Protein AF-A0A831PSW7-F1 (afdb_monomer_lite)

InterPro domains:
  IPR011004 Trimeric LpxA-like superfamily [SSF51161] (2-45)

Secondary structure (DSSP, 8-state):
------TTEEEETTTTEEEEE--HHHHHHH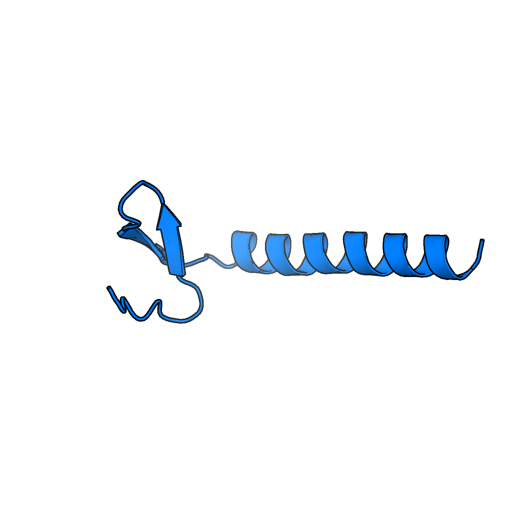HHHHHHHHHHHHHHTT-

Sequence (47 aa):
EGKVVPPGSVVLGVPGKIVRQVDEAGREGIRENARVYMEMAGRYRRG

pLDDT: mean 94.9, std 6.85, range [63.44, 98.44]

Foldseek 3Di:
DDDDDDPQFDWDDVVTDGDDGQDPVSVVVVVVVVVVVVVVVVVVVVD

Structure (mmCIF, N/CA/C/O backbone):
data_AF-A0A831PSW7-F1
#
_entry.id   AF-A0A831PSW7-F1
#
loop_
_atom_site.group_PDB
_atom_site.id
_atom_site.type_symbol
_atom_site.label_atom_id
_atom_site.label_alt_id
_atom_site.label_comp_id
_atom_site.label_asym_id
_atom_site.label_entity_id
_atom_site.label_seq_id
_atom_site.pdbx_PDB_ins_code
_atom_site.Cartn_x
_atom_site.Cartn_y
_atom_site.Cartn_z
_atom_site.occupancy
_atom_site.B_iso_or_equiv
_atom_site.auth_seq_id
_atom_site.auth_comp_id
_atom_site.auth_asym_id
_atom_site.auth_atom_id
_atom_site.pdbx_PDB_model_num
ATOM 1 N N . GLU A 1 1 ? -12.294 -14.471 15.598 1.00 63.44 1 GLU A N 1
ATOM 2 C CA . GLU A 1 1 ? -12.087 -15.002 14.234 1.00 63.44 1 GLU A CA 1
ATOM 3 C C . GLU A 1 1 ? -13.292 -14.664 13.361 1.00 63.44 1 GLU A C 1
ATOM 5 O O . GLU A 1 1 ? -14.358 -14.430 13.914 1.00 63.44 1 GLU A O 1
ATOM 10 N N . GLY A 1 2 ? -13.117 -14.567 12.036 1.00 72.44 2 GLY A N 1
ATOM 11 C CA . GLY A 1 2 ? -14.228 -14.410 11.079 1.00 72.44 2 GLY A CA 1
ATOM 12 C C . GLY A 1 2 ? -14.683 -12.982 10.748 1.00 72.44 2 GLY A C 1
ATOM 13 O O . GLY A 1 2 ? -15.850 -12.781 10.420 1.00 72.44 2 GLY A O 1
ATOM 14 N N . LYS A 1 3 ? -13.810 -11.966 10.821 1.00 81.38 3 LYS A N 1
ATOM 15 C CA . LYS A 1 3 ? -14.209 -10.604 10.432 1.00 81.38 3 LYS A CA 1
ATOM 16 C C . LYS A 1 3 ? -14.418 -10.524 8.914 1.00 81.38 3 LYS A C 1
ATOM 18 O O . LYS A 1 3 ? -13.455 -10.616 8.159 1.00 81.38 3 LYS A O 1
ATOM 23 N N . VAL A 1 4 ? -15.660 -10.297 8.483 1.00 92.38 4 VAL A N 1
ATOM 24 C CA . VAL A 1 4 ? -15.977 -9.970 7.085 1.00 92.38 4 VAL A CA 1
ATOM 25 C C . VAL A 1 4 ? -15.379 -8.602 6.757 1.00 92.38 4 VAL A C 1
ATOM 27 O O . VAL A 1 4 ? -15.652 -7.615 7.443 1.00 92.38 4 VAL A O 1
ATOM 30 N N . VAL A 1 5 ? -14.544 -8.548 5.721 1.00 93.88 5 VAL A N 1
ATOM 31 C CA . VAL A 1 5 ? -13.979 -7.303 5.191 1.00 93.88 5 VAL A CA 1
ATOM 32 C C . VAL A 1 5 ? -14.807 -6.894 3.972 1.00 93.88 5 VAL A C 1
ATOM 34 O O . VAL A 1 5 ? -14.781 -7.608 2.970 1.00 93.88 5 VAL A O 1
ATOM 37 N N . PRO A 1 6 ? -15.552 -5.774 4.026 1.00 96.50 6 PRO A N 1
ATOM 38 C CA . PRO A 1 6 ? -16.299 -5.289 2.873 1.00 96.50 6 PRO A CA 1
ATOM 39 C C . PRO A 1 6 ? -15.371 -4.986 1.686 1.00 96.50 6 PRO A C 1
ATOM 41 O O . PRO A 1 6 ? -14.233 -4.544 1.905 1.00 96.50 6 PRO A O 1
ATOM 44 N N . PRO A 1 7 ? -15.840 -5.149 0.437 1.00 96.75 7 PRO A N 1
ATOM 45 C CA . PRO A 1 7 ? -15.085 -4.749 -0.746 1.00 96.75 7 PRO A CA 1
ATOM 46 C C . PRO A 1 7 ? -14.613 -3.296 -0.659 1.00 96.75 7 PRO A C 1
ATOM 48 O O . PRO A 1 7 ? -15.332 -2.433 -0.162 1.00 96.75 7 PRO A O 1
ATOM 51 N N . GLY A 1 8 ? -13.401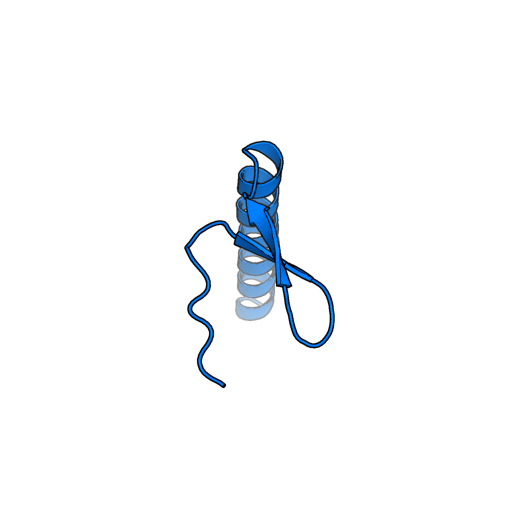 -3.026 -1.145 1.00 96.88 8 GLY A N 1
ATOM 52 C CA . GLY A 1 8 ? -12.828 -1.678 -1.119 1.00 96.88 8 GLY A CA 1
ATOM 53 C C . GLY A 1 8 ? -12.372 -1.200 0.262 1.00 96.88 8 GLY A C 1
ATOM 54 O O . GLY A 1 8 ? -12.076 -0.021 0.412 1.00 96.88 8 GLY A O 1
ATOM 55 N N . SER A 1 9 ? -12.280 -2.069 1.271 1.00 97.75 9 SER A N 1
ATOM 56 C CA . SER A 1 9 ? -11.749 -1.686 2.584 1.00 97.75 9 SER A CA 1
ATOM 57 C C . SER A 1 9 ? -10.221 -1.665 2.612 1.00 97.75 9 SER A C 1
ATOM 59 O O . SER A 1 9 ? -9.566 -2.578 2.112 1.00 97.75 9 SER A O 1
ATOM 61 N N . VAL A 1 10 ? -9.654 -0.675 3.301 1.00 97.44 10 VAL A N 1
ATOM 62 C CA . VAL A 1 10 ? -8.245 -0.663 3.710 1.00 97.44 10 VAL A CA 1
ATOM 63 C C . VAL A 1 10 ? -8.155 -1.162 5.148 1.00 97.44 10 VAL A C 1
ATOM 65 O O . VAL A 1 10 ? -8.795 -0.601 6.042 1.00 97.44 10 VAL A O 1
ATOM 68 N N . VAL A 1 11 ? -7.372 -2.220 5.371 1.00 97.25 11 VAL A N 1
ATOM 69 C CA . VAL A 1 11 ? -7.202 -2.871 6.678 1.00 97.25 11 VAL A CA 1
ATOM 70 C C . VAL A 1 11 ? -5.757 -2.728 7.143 1.00 97.25 11 VAL A C 1
ATOM 72 O O . VAL A 1 11 ? -4.849 -3.056 6.387 1.00 97.25 11 VAL A O 1
ATOM 75 N N . LEU A 1 12 ? -5.543 -2.261 8.376 1.00 97.25 12 LEU A N 1
ATOM 76 C CA . LEU A 1 12 ? -4.212 -2.086 8.972 1.00 97.25 12 LEU A CA 1
ATOM 77 C C . LEU A 1 12 ? -4.162 -2.581 10.430 1.00 97.25 12 LEU A C 1
ATOM 79 O O . LEU A 1 12 ? -5.184 -2.615 11.122 1.00 97.25 12 LEU A O 1
ATOM 83 N N . GLY A 1 13 ? -2.953 -2.914 10.895 1.00 95.56 13 GLY A N 1
ATOM 84 C CA . GLY A 1 13 ? -2.648 -3.296 12.280 1.00 95.56 13 GLY A CA 1
ATOM 85 C C . GLY A 1 13 ? -2.852 -4.780 12.608 1.00 95.56 13 GLY A C 1
ATOM 86 O O . GLY A 1 13 ? -3.288 -5.569 11.771 1.00 95.56 13 GLY A O 1
ATOM 87 N N . VAL A 1 14 ? -2.538 -5.152 13.854 1.00 94.00 14 VAL A N 1
ATOM 88 C CA . VAL A 1 14 ? -2.730 -6.503 14.404 1.00 94.00 14 VAL A CA 1
ATOM 89 C C . VAL A 1 14 ? -3.385 -6.380 15.793 1.00 94.00 14 VAL A C 1
ATOM 91 O O . VAL A 1 14 ? -2.766 -5.797 16.682 1.00 94.00 14 VAL A O 1
ATOM 94 N N . PRO A 1 15 ? -4.623 -6.881 16.003 1.00 91.38 15 PRO A N 1
ATOM 95 C CA . PRO A 1 15 ? -5.529 -7.450 14.999 1.00 91.38 15 PRO A CA 1
ATOM 96 C C . PRO A 1 15 ? -6.029 -6.388 14.000 1.00 91.38 15 PRO A C 1
ATOM 98 O O . PRO A 1 15 ? -6.227 -5.226 14.355 1.00 91.38 15 PRO A O 1
ATOM 101 N N . GLY A 1 16 ? -6.255 -6.797 12.748 1.00 94.25 16 GLY A N 1
ATOM 102 C CA . GLY A 1 16 ? -6.580 -5.892 11.641 1.00 94.25 16 GLY A CA 1
ATOM 103 C C . GLY A 1 16 ? -7.884 -5.105 11.822 1.00 94.25 16 GLY A C 1
ATOM 104 O O . GLY A 1 16 ? -8.967 -5.666 12.036 1.00 94.25 16 GLY A O 1
ATOM 105 N N . LYS A 1 17 ? -7.802 -3.780 11.670 1.00 95.00 17 LYS A N 1
ATOM 106 C CA . LYS A 1 17 ? -8.948 -2.859 11.711 1.00 95.00 17 LYS A CA 1
ATOM 107 C C . LYS A 1 17 ? -9.177 -2.233 10.338 1.00 95.00 17 LYS A C 1
ATOM 109 O O . LYS A 1 17 ? -8.224 -1.930 9.632 1.00 95.00 17 LYS A O 1
ATOM 114 N N . ILE A 1 18 ? -10.448 -2.051 9.970 1.00 96.31 18 ILE A N 1
ATOM 115 C CA . ILE A 1 18 ? -10.811 -1.306 8.756 1.00 96.31 18 ILE A CA 1
ATOM 116 C C . ILE A 1 18 ? -10.617 0.166 9.100 1.00 96.31 18 ILE A C 1
ATOM 118 O O . ILE A 1 18 ? -11.221 0.636 10.062 1.00 96.31 18 ILE A O 1
ATOM 122 N N . VAL A 1 19 ? -9.756 0.856 8.360 1.00 97.06 19 VAL A N 1
ATOM 123 C CA . VAL A 1 19 ? -9.378 2.245 8.663 1.00 97.06 19 VAL A CA 1
ATOM 124 C C . VAL A 1 19 ? -9.980 3.252 7.686 1.00 97.06 19 VAL A C 1
ATOM 126 O O . VAL A 1 19 ? -10.141 4.409 8.051 1.00 97.06 19 VAL A O 1
ATOM 129 N N . ARG A 1 20 ? -10.323 2.828 6.460 1.00 97.25 20 ARG A N 1
ATOM 130 C CA . ARG A 1 20 ? -10.985 3.648 5.428 1.00 97.25 20 ARG A CA 1
ATOM 131 C C . ARG A 1 20 ? -11.451 2.798 4.242 1.00 97.25 20 ARG A C 1
ATOM 133 O O . ARG A 1 20 ? -11.148 1.606 4.176 1.00 97.25 20 ARG A O 1
ATOM 140 N N . GLN A 1 21 ? -12.140 3.436 3.299 1.00 98.25 21 GLN A N 1
ATOM 141 C CA . GLN A 1 21 ? -12.365 2.913 1.951 1.00 98.25 21 GLN A CA 1
ATOM 142 C C . GLN A 1 21 ? -11.200 3.281 1.020 1.00 98.25 21 GLN A C 1
ATOM 144 O O . GLN A 1 21 ? -10.486 4.261 1.252 1.00 98.25 21 GLN A O 1
ATOM 149 N N . VAL A 1 22 ? -11.004 2.482 -0.025 1.00 97.94 22 VAL A N 1
ATOM 150 C CA . VAL A 1 22 ? -10.102 2.788 -1.136 1.00 97.94 22 VAL A CA 1
ATOM 151 C C . VAL A 1 22 ? -10.744 3.897 -1.974 1.00 97.94 22 VAL A C 1
ATOM 153 O O . VAL A 1 22 ? -11.864 3.738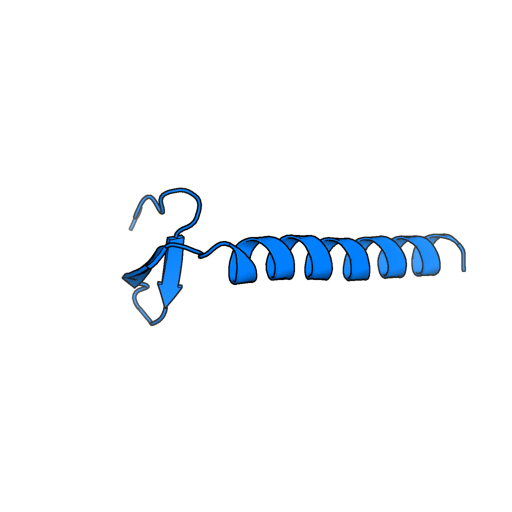 -2.468 1.00 97.94 22 VAL A O 1
ATOM 156 N N . ASP A 1 23 ? -10.028 5.009 -2.110 1.00 97.75 23 ASP A N 1
ATOM 157 C CA . ASP A 1 23 ? -10.378 6.146 -2.963 1.00 97.75 23 ASP A CA 1
ATOM 158 C C . ASP A 1 23 ? -10.096 5.847 -4.446 1.00 97.75 23 ASP A C 1
ATOM 160 O O . ASP A 1 23 ? -9.566 4.790 -4.791 1.00 97.75 23 ASP A O 1
ATOM 164 N N . GLU A 1 24 ? -10.474 6.752 -5.353 1.00 97.56 24 GLU A N 1
ATOM 165 C CA . GLU A 1 24 ? -10.311 6.477 -6.788 1.00 97.56 24 GLU A CA 1
ATOM 166 C C . GLU A 1 24 ? -8.837 6.352 -7.187 1.00 97.56 24 GLU A C 1
ATOM 168 O O . GLU A 1 24 ? -8.472 5.403 -7.877 1.00 97.56 24 GLU A O 1
ATOM 173 N N . ALA A 1 25 ? -7.968 7.219 -6.659 1.00 97.62 25 ALA A N 1
ATOM 174 C CA . ALA A 1 25 ? -6.528 7.123 -6.889 1.00 97.62 25 ALA A CA 1
ATOM 175 C C . ALA A 1 25 ? -5.964 5.767 -6.418 1.00 97.62 25 ALA A C 1
ATOM 177 O O . ALA A 1 25 ? -5.188 5.121 -7.125 1.00 97.62 25 ALA A O 1
ATOM 178 N N . GLY A 1 26 ? -6.397 5.277 -5.253 1.00 97.88 26 GLY A N 1
ATOM 179 C CA . GLY A 1 26 ? -6.035 3.954 -4.757 1.00 97.88 26 GLY A CA 1
ATOM 180 C C . GLY A 1 26 ? -6.567 2.821 -5.636 1.00 97.88 26 GLY A C 1
ATOM 181 O O . GLY A 1 26 ? -5.858 1.838 -5.860 1.00 97.88 26 GLY A O 1
ATOM 182 N N . ARG A 1 27 ? -7.784 2.947 -6.181 1.00 98.00 27 ARG A N 1
ATOM 183 C CA . ARG A 1 27 ? -8.351 1.966 -7.124 1.00 98.00 27 ARG A CA 1
ATOM 184 C C . ARG A 1 27 ? -7.536 1.898 -8.408 1.00 98.00 27 ARG A C 1
ATOM 186 O O . ARG A 1 27 ? -7.237 0.799 -8.873 1.00 98.00 27 ARG A O 1
ATOM 193 N N . GLU A 1 28 ? -7.162 3.041 -8.972 1.00 98.31 28 GLU A N 1
ATOM 194 C CA . GLU A 1 28 ? -6.296 3.113 -10.149 1.00 98.31 28 GLU A CA 1
ATOM 195 C C . GLU A 1 28 ? -4.922 2.496 -9.882 1.00 98.31 28 GLU A C 1
ATOM 197 O O . GLU A 1 28 ? -4.482 1.648 -10.659 1.00 98.31 28 GLU A O 1
ATOM 202 N N . GLY A 1 29 ? -4.302 2.814 -8.743 1.00 98.25 29 GLY A N 1
ATOM 203 C CA . GLY A 1 29 ? -3.022 2.229 -8.343 1.00 98.25 29 GLY A CA 1
ATOM 204 C C . GLY A 1 29 ? -3.066 0.702 -8.211 1.00 98.25 29 GLY A C 1
ATOM 205 O O . GLY A 1 29 ? -2.152 0.014 -8.666 1.00 98.25 29 GLY A O 1
ATOM 206 N N . ILE A 1 30 ? -4.149 0.143 -7.658 1.00 98.19 30 ILE A N 1
ATOM 207 C CA . ILE A 1 30 ? -4.343 -1.316 -7.575 1.00 98.19 30 ILE A CA 1
ATOM 208 C C . ILE A 1 30 ? -4.427 -1.941 -8.975 1.00 98.19 30 ILE A C 1
ATOM 210 O O . ILE A 1 30 ? -3.798 -2.974 -9.222 1.00 98.19 30 ILE A O 1
ATOM 214 N N . ARG A 1 31 ? -5.182 -1.325 -9.896 1.00 98.25 31 ARG A N 1
ATOM 215 C CA . ARG A 1 31 ? -5.300 -1.802 -11.286 1.00 98.25 31 ARG A CA 1
ATOM 216 C C . ARG A 1 31 ? -3.945 -1.766 -11.991 1.00 98.25 31 ARG A C 1
ATOM 218 O O . ARG A 1 31 ? -3.600 -2.723 -12.676 1.00 98.25 31 ARG A O 1
ATOM 225 N N . GLU A 1 32 ? -3.182 -0.693 -11.807 1.00 98.44 32 GLU A N 1
ATOM 226 C CA . GLU A 1 32 ? -1.867 -0.536 -12.427 1.00 98.44 32 GLU A CA 1
ATOM 227 C C . GLU A 1 32 ? -0.857 -1.560 -11.910 1.00 98.44 32 GLU A C 1
ATOM 229 O O . GLU A 1 32 ? -0.215 -2.249 -12.700 1.00 98.44 32 GLU A O 1
ATOM 234 N N . ASN A 1 33 ? -0.797 -1.759 -10.592 1.00 98.25 33 ASN A N 1
ATOM 235 C CA . ASN A 1 33 ? 0.059 -2.781 -9.997 1.00 98.25 33 ASN A CA 1
ATOM 236 C C . ASN A 1 33 ? -0.246 -4.178 -10.573 1.00 98.25 33 ASN A C 1
ATOM 238 O O . ASN A 1 33 ? 0.664 -4.926 -10.927 1.00 98.25 33 ASN A O 1
ATOM 242 N N . ALA A 1 34 ? -1.530 -4.515 -10.748 1.00 98.44 34 ALA A N 1
ATOM 243 C CA . ALA A 1 34 ? -1.923 -5.773 -11.380 1.00 98.44 34 ALA A CA 1
ATOM 244 C C . ALA A 1 34 ? -1.420 -5.890 -12.834 1.00 98.44 34 ALA A C 1
ATOM 246 O O . ALA A 1 34 ? -0.928 -6.952 -13.217 1.00 98.44 34 ALA A O 1
ATOM 247 N N . ARG A 1 35 ? -1.497 -4.817 -13.639 1.00 98.44 35 ARG A N 1
ATOM 248 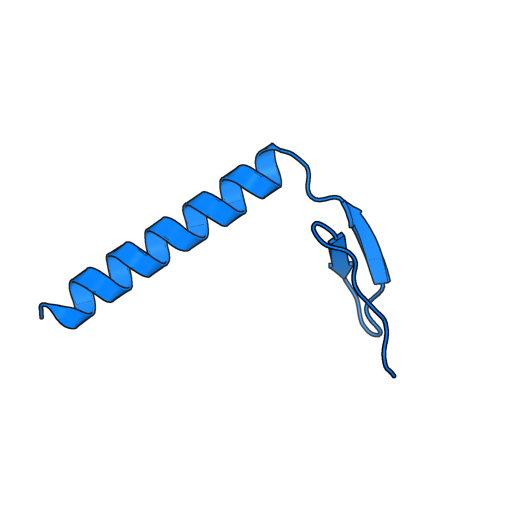C CA . ARG A 1 35 ? -0.980 -4.806 -15.024 1.00 98.44 35 ARG A CA 1
ATOM 249 C C . ARG A 1 35 ? 0.514 -5.094 -15.077 1.00 98.44 35 ARG A C 1
ATOM 251 O O . ARG A 1 35 ? 0.924 -5.942 -15.867 1.00 98.44 35 ARG A O 1
ATOM 258 N N . VAL A 1 36 ? 1.296 -4.458 -14.204 1.00 98.31 36 VAL A N 1
ATOM 259 C CA . VAL A 1 36 ? 2.751 -4.661 -14.129 1.00 98.31 36 VAL A CA 1
ATOM 260 C C . VAL A 1 36 ? 3.082 -6.132 -13.869 1.00 98.31 36 VAL A C 1
ATOM 262 O O . VAL A 1 36 ? 3.870 -6.731 -14.602 1.00 98.31 36 VAL A O 1
ATOM 265 N N . TYR A 1 37 ? 2.440 -6.756 -12.876 1.00 98.25 37 TYR A N 1
ATOM 266 C CA . TYR A 1 37 ? 2.684 -8.169 -12.575 1.00 98.25 37 TYR A CA 1
ATOM 267 C C . TYR A 1 37 ? 2.228 -9.109 -13.697 1.00 98.25 37 TYR A C 1
ATOM 269 O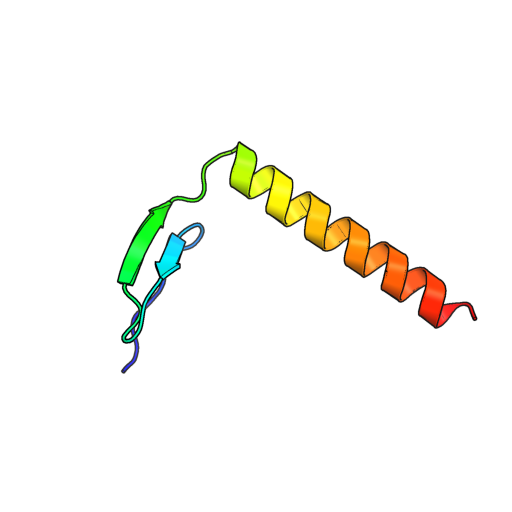 O . TYR A 1 37 ? 2.921 -10.086 -13.989 1.00 98.25 37 TYR A O 1
ATOM 277 N N . MET A 1 38 ? 1.107 -8.818 -14.365 1.00 98.12 38 MET A N 1
ATOM 278 C CA . MET A 1 38 ? 0.666 -9.599 -15.527 1.00 98.12 38 MET A CA 1
ATOM 279 C C . MET A 1 38 ? 1.662 -9.511 -16.688 1.00 98.12 38 MET A C 1
ATOM 281 O O . MET A 1 38 ? 1.954 -10.524 -17.327 1.00 98.12 38 MET A O 1
ATOM 285 N N . GLU A 1 39 ? 2.217 -8.328 -16.950 1.00 97.94 39 GLU A N 1
ATOM 286 C CA . GLU A 1 39 ? 3.236 -8.147 -17.979 1.00 97.94 39 GLU A CA 1
ATOM 287 C C . GLU A 1 39 ? 4.513 -8.926 -17.644 1.00 97.94 39 GLU A C 1
ATOM 289 O O . GLU A 1 39 ? 5.017 -9.671 -18.490 1.00 97.94 39 GLU A O 1
ATOM 294 N N . MET A 1 40 ? 5.005 -8.806 -16.405 1.00 98.06 40 MET A N 1
ATOM 295 C CA . MET A 1 40 ? 6.166 -9.561 -15.929 1.00 98.06 40 MET A CA 1
ATOM 296 C C . MET A 1 40 ? 5.940 -11.064 -16.086 1.00 98.06 40 MET A C 1
ATOM 298 O O . MET A 1 40 ? 6.764 -11.738 -16.701 1.00 98.06 40 MET A O 1
ATOM 302 N N . ALA A 1 41 ? 4.801 -11.583 -15.621 1.00 98.00 41 ALA A N 1
ATOM 303 C CA . ALA A 1 41 ? 4.446 -12.989 -15.783 1.00 98.00 41 ALA A CA 1
ATOM 304 C C . ALA A 1 41 ? 4.436 -13.409 -17.263 1.00 98.00 41 ALA A C 1
ATOM 306 O O . ALA A 1 41 ? 4.950 -14.469 -17.614 1.00 98.00 41 ALA A O 1
ATOM 307 N N . GLY A 1 42 ? 3.910 -12.564 -18.153 1.00 97.69 42 GLY A N 1
ATOM 308 C CA . GLY A 1 42 ? 3.950 -12.797 -19.594 1.00 97.69 42 GLY A CA 1
ATOM 309 C C . GLY A 1 42 ? 5.373 -12.882 -20.152 1.00 97.69 42 GLY A C 1
ATOM 310 O O . GLY A 1 42 ? 5.639 -13.744 -20.985 1.00 97.69 42 GLY A O 1
ATOM 311 N N . ARG A 1 43 ? 6.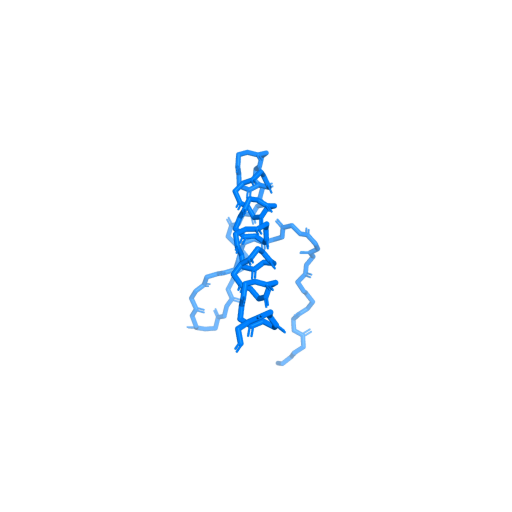289 -12.021 -19.692 1.00 96.62 43 ARG A N 1
ATOM 312 C CA . ARG A 1 43 ? 7.709 -12.061 -20.080 1.00 96.62 43 ARG A CA 1
ATOM 313 C C . ARG A 1 43 ? 8.376 -13.355 -19.602 1.00 96.62 43 ARG A C 1
ATOM 315 O O . ARG A 1 43 ? 8.979 -14.035 -20.422 1.00 96.62 43 ARG A O 1
ATOM 322 N N . TYR A 1 44 ? 8.188 -13.735 -18.335 1.00 95.88 44 TYR A N 1
ATOM 323 C CA . TYR A 1 44 ? 8.737 -14.979 -17.773 1.00 95.88 44 TYR A CA 1
ATOM 324 C C . TYR A 1 44 ? 8.215 -16.243 -18.461 1.00 95.88 44 TYR A C 1
ATOM 326 O O . TYR A 1 44 ? 8.944 -17.215 -18.560 1.00 95.88 44 TYR A O 1
ATOM 334 N N . ARG A 1 45 ? 6.969 -16.253 -18.951 1.00 94.38 45 ARG A N 1
ATOM 335 C CA . ARG A 1 45 ? 6.413 -17.410 -19.677 1.00 94.38 45 ARG A CA 1
ATOM 336 C C . ARG A 1 45 ? 6.961 -17.576 -21.098 1.00 94.38 45 ARG A C 1
ATOM 338 O O . ARG A 1 45 ? 6.728 -18.621 -21.695 1.00 94.38 45 ARG A O 1
ATOM 345 N N . ARG A 1 46 ? 7.571 -16.534 -21.671 1.00 91.00 46 ARG A N 1
ATOM 346 C CA . ARG A 1 46 ? 8.088 -16.524 -23.052 1.00 91.00 46 ARG A CA 1
ATOM 347 C C . ARG A 1 46 ? 9.608 -16.681 -23.141 1.00 91.00 46 ARG A C 1
ATOM 349 O O . ARG A 1 46 ? 10.098 -16.861 -24.252 1.00 91.00 46 ARG A O 1
ATOM 356 N N . GLY A 1 47 ? 10.320 -16.538 -22.023 1.00 80.31 47 GLY A N 1
ATOM 357 C CA . GLY A 1 47 ? 11.745 -16.866 -21.903 1.00 80.31 47 GLY A CA 1
ATOM 358 C C . GLY A 1 47 ? 11.922 -18.308 -21.467 1.00 80.31 47 GLY A C 1
ATOM 359 O O . GLY A 1 47 ? 12.939 -18.898 -21.880 1.00 80.31 47 GLY A O 1
#

Radius of gyration: 15.14 Å; chains: 1; bounding box: 28×24×38 Å

Organism: NCBI:txid2201